Protein AF-A0A160FBD6-F1 (afdb_monomer)

Secondary structure (DSSP, 8-state):
-HHHHHHHHHHHHHHHHHHHHHHHHHSPPHHHHHTSPPHHHHHHHHHHHHHHHHHHHHHHHHHHHHHHHHHHHHHHHHHHHHHHHHHHHHHHH--

Mean predicted aligned error: 10.04 Å

Foldseek 3Di:
DVVVVVVVVVVVVVVVVVVVVVVVVPDDDPVNCVPPDDPVNVVVVVVVVVVVVVVVVVVVVVVVVVVVVVVVVVVVVVVVVVVVVVVVVVVVVVD

Radius of gyration: 41.24 Å; Cα contacts (8 Å, |Δi|>4): 2; chains: 1; bounding box: 83×16×113 Å

Solvent-accessible surface area (backbone atoms only — not comparable to full-atom values): 5406 Å² total; per-residue (Å²): 108,70,66,59,52,50,52,54,50,52,52,52,51,52,52,51,53,52,52,52,54,53,46,62,75,70,52,80,50,74,72,69,52,67,79,51,85,47,76,65,56,54,51,54,52,50,51,52,50,55,53,49,54,54,53,51,54,53,50,53,58,49,48,60,50,48,54,54,50,50,53,54,51,51,54,51,50,55,53,48,52,53,51,52,53,49,54,53,56,51,60,64,72,77,109

Structure (mmCIF, N/CA/C/O backbone):
data_AF-A0A160FBD6-F1
#
_entry.id   AF-A0A160FBD6-F1
#
loop_
_atom_site.group_PDB
_atom_site.id
_atom_site.type_symbol
_atom_site.label_atom_id
_atom_site.label_alt_id
_atom_site.label_comp_id
_atom_site.label_asym_id
_atom_site.label_entity_id
_atom_site.label_seq_id
_atom_site.pdbx_PDB_ins_code
_atom_site.Cartn_x
_atom_site.Cartn_y
_atom_site.Cartn_z
_atom_site.occupancy
_atom_site.B_iso_or_equiv
_atom_site.auth_seq_id
_atom_site.auth_comp_id
_atom_site.auth_asym_id
_atom_site.auth_atom_id
_atom_site.pdbx_PDB_model_num
ATOM 1 N N . MET A 1 1 ? -45.731 4.877 52.194 1.00 79.56 1 MET A N 1
ATOM 2 C CA . MET A 1 1 ? -44.718 5.843 51.702 1.00 79.56 1 MET A CA 1
ATOM 3 C C . MET A 1 1 ? -43.334 5.205 51.607 1.00 79.56 1 MET A C 1
ATOM 5 O O . MET A 1 1 ? -42.787 5.197 50.518 1.00 79.56 1 MET A O 1
ATOM 9 N N . VAL A 1 2 ? -42.803 4.614 52.687 1.00 92.94 2 VAL A N 1
ATOM 10 C CA . VAL A 1 2 ? -41.504 3.901 52.663 1.00 92.94 2 VAL A CA 1
ATOM 11 C C . VAL A 1 2 ? -41.499 2.721 51.684 1.00 92.94 2 VAL A C 1
ATOM 13 O O . VAL A 1 2 ? -40.583 2.595 50.887 1.00 92.94 2 VAL A O 1
ATOM 16 N N . GLU A 1 3 ? -42.553 1.905 51.681 1.00 94.56 3 GLU A N 1
ATOM 17 C CA . GLU A 1 3 ? -42.675 0.747 50.782 1.00 94.56 3 GLU A CA 1
ATOM 18 C C . GLU A 1 3 ? -42.769 1.142 49.297 1.00 94.56 3 GLU A C 1
ATOM 20 O O . GLU A 1 3 ? -42.150 0.523 48.440 1.00 94.56 3 GLU A O 1
ATOM 25 N N . ALA A 1 4 ? -43.464 2.242 48.993 1.00 95.31 4 ALA A N 1
ATOM 26 C CA . ALA A 1 4 ? -43.539 2.781 47.635 1.00 95.31 4 ALA A CA 1
ATOM 27 C C . ALA A 1 4 ? -42.174 3.294 47.145 1.00 95.31 4 ALA A C 1
ATOM 29 O O . ALA A 1 4 ? -41.792 3.028 46.010 1.00 95.31 4 ALA A O 1
ATOM 30 N N . LEU A 1 5 ? -41.422 3.980 48.015 1.00 96.12 5 LEU A N 1
ATOM 31 C CA . LEU A 1 5 ? -40.049 4.402 47.726 1.00 96.12 5 LEU A CA 1
ATOM 32 C C . LEU A 1 5 ? -39.123 3.201 47.516 1.00 96.12 5 LEU A C 1
ATOM 34 O O . LEU A 1 5 ? -38.302 3.219 46.604 1.00 96.12 5 LEU A O 1
ATOM 38 N N . LEU A 1 6 ? -39.274 2.149 48.325 1.00 96.88 6 LEU A N 1
ATOM 39 C CA . LEU A 1 6 ? -38.498 0.919 48.183 1.00 96.88 6 LEU A CA 1
ATOM 40 C C . LEU A 1 6 ? -38.753 0.255 46.824 1.00 96.88 6 LEU A C 1
ATOM 42 O O . LEU A 1 6 ? -37.798 -0.083 46.131 1.00 96.88 6 LEU A O 1
ATOM 46 N N . ASN A 1 7 ? -40.015 0.138 46.409 1.00 96.12 7 ASN A N 1
ATOM 47 C CA . ASN A 1 7 ? -40.368 -0.434 45.108 1.00 96.12 7 ASN A CA 1
ATOM 48 C C . ASN A 1 7 ? -39.813 0.399 43.945 1.00 96.12 7 ASN A C 1
ATOM 50 O O . ASN A 1 7 ? -39.248 -0.162 43.012 1.00 96.12 7 ASN A O 1
ATOM 54 N N . GLN A 1 8 ? -39.876 1.731 44.039 1.00 97.44 8 GLN A N 1
ATOM 55 C CA . GLN A 1 8 ? -39.282 2.625 43.039 1.00 97.44 8 GLN A CA 1
ATOM 56 C C . GLN A 1 8 ? -37.760 2.460 42.923 1.00 97.44 8 GLN A C 1
AT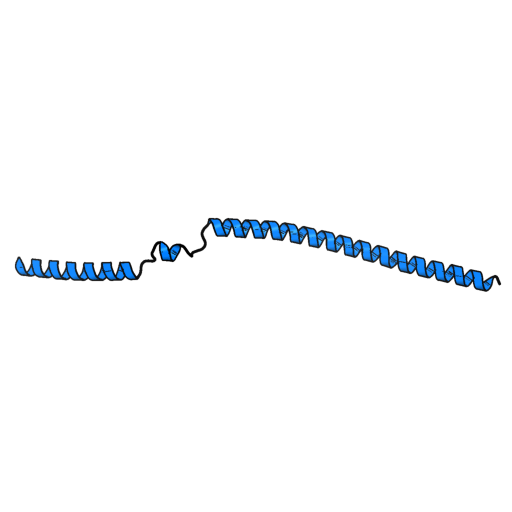OM 58 O O . GLN A 1 8 ? -37.203 2.525 41.827 1.00 97.44 8 GLN A O 1
ATOM 63 N N . ILE A 1 9 ? -37.072 2.261 44.051 1.00 97.62 9 ILE A N 1
ATOM 64 C CA . ILE A 1 9 ? -35.627 2.005 44.066 1.00 97.62 9 ILE A CA 1
ATOM 65 C C . ILE A 1 9 ? -35.322 0.651 43.419 1.00 97.62 9 ILE A C 1
ATOM 67 O O . ILE A 1 9 ? -34.382 0.556 42.632 1.00 97.62 9 ILE A O 1
ATOM 71 N N . LEU A 1 10 ? -36.115 -0.382 43.714 1.00 98.06 10 LEU A N 1
ATOM 72 C CA . LEU A 1 10 ? -35.941 -1.714 43.133 1.00 98.06 10 LEU A CA 1
ATOM 73 C C . LEU A 1 10 ? -36.138 -1.707 41.612 1.00 98.06 10 LEU A C 1
ATOM 75 O O . LEU A 1 10 ? -35.306 -2.267 40.903 1.00 98.06 10 LEU A O 1
ATOM 79 N N . GLU A 1 11 ? -37.166 -1.026 41.103 1.00 98.06 11 GLU A N 1
ATOM 80 C CA . GLU A 1 11 ? -37.377 -0.862 39.656 1.00 98.06 11 GLU A CA 1
ATOM 81 C C . GLU A 1 11 ? -36.179 -0.183 38.986 1.00 98.06 11 GLU A C 1
ATOM 83 O O . GLU A 1 11 ? -35.641 -0.697 38.006 1.00 98.06 11 GLU A O 1
ATOM 88 N N . LYS A 1 12 ? -35.682 0.915 39.569 1.00 98.06 12 LYS A N 1
ATOM 89 C CA . LYS A 1 12 ? -34.502 1.614 39.044 1.00 98.06 12 LYS A CA 1
ATOM 90 C C . LYS A 1 12 ? -33.239 0.756 39.058 1.00 98.06 12 LYS A C 1
ATOM 92 O O . LYS A 1 12 ? -32.415 0.875 38.156 1.00 98.06 12 LYS A O 1
ATOM 97 N N . LEU A 1 13 ? -33.063 -0.106 40.060 1.00 98.06 13 LEU A N 1
ATOM 98 C CA . LEU A 1 13 ? -31.933 -1.038 40.101 1.00 98.06 13 LEU A CA 1
ATOM 99 C C . LEU A 1 13 ? -32.022 -2.090 38.988 1.00 98.06 13 LEU A C 1
ATOM 101 O O . LEU A 1 13 ? -30.999 -2.427 38.395 1.00 98.06 13 LEU A O 1
ATOM 105 N N . VAL A 1 14 ? -33.226 -2.573 38.674 1.00 98.06 14 VAL A N 1
ATOM 106 C CA . VAL A 1 14 ? -33.450 -3.511 37.562 1.00 98.06 14 VAL A CA 1
ATOM 107 C C . VAL A 1 14 ? -33.180 -2.840 36.213 1.00 98.06 14 VAL A C 1
ATOM 109 O O . VAL A 1 14 ? -32.504 -3.428 35.368 1.00 98.06 14 VAL A O 1
ATOM 112 N N . GLU A 1 15 ? -33.643 -1.602 36.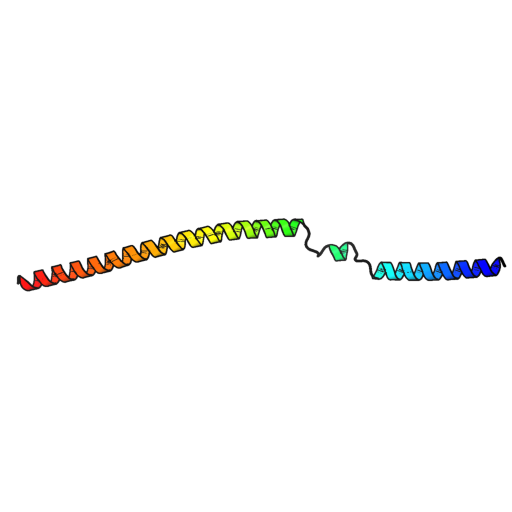023 1.00 98.00 15 GLU A N 1
ATOM 113 C CA . GLU A 1 15 ? -33.349 -0.816 34.818 1.00 98.00 15 GLU A CA 1
ATOM 114 C C . GLU A 1 15 ? -31.839 -0.619 34.633 1.00 98.00 15 GLU A C 1
ATOM 116 O O . GLU A 1 15 ? -31.302 -0.936 33.571 1.00 98.00 15 GLU A O 1
ATOM 121 N N . LEU A 1 16 ? -31.132 -0.192 35.687 1.00 98.00 16 LEU A N 1
ATOM 122 C CA . LEU A 1 16 ? -29.678 -0.005 35.652 1.00 98.00 16 LEU A CA 1
ATOM 123 C C . LEU A 1 16 ? -28.928 -1.304 35.340 1.00 98.00 16 LEU A C 1
ATOM 125 O O . LEU A 1 16 ? -27.965 -1.290 34.574 1.00 98.00 16 LEU A O 1
ATOM 129 N N . GLN A 1 17 ? -29.368 -2.434 35.900 1.00 97.56 17 GLN A N 1
ATOM 130 C CA . GLN A 1 17 ? -28.773 -3.736 35.604 1.00 97.56 17 GLN A CA 1
ATOM 131 C C . GLN A 1 17 ? -28.927 -4.088 34.117 1.00 97.56 17 GLN A C 1
ATOM 133 O O . GLN A 1 17 ? -27.951 -4.470 33.470 1.00 97.56 17 GLN A O 1
ATOM 138 N N . SER A 1 18 ? -30.124 -3.886 33.559 1.00 96.81 18 SER A N 1
ATOM 139 C CA . SER A 1 18 ? -30.392 -4.106 32.134 1.00 96.81 18 SER A CA 1
ATOM 140 C C . SER A 1 18 ? -29.535 -3.202 31.238 1.00 96.81 18 SER A C 1
ATOM 142 O O . SER A 1 18 ? -28.962 -3.671 30.254 1.00 96.81 18 SER A O 1
ATOM 144 N N . GLU A 1 19 ? -29.397 -1.916 31.570 1.00 97.19 19 GLU A N 1
ATOM 145 C CA . GLU A 1 19 ? -28.552 -0.985 30.809 1.00 97.19 19 GLU A CA 1
ATOM 146 C C . GLU A 1 19 ? -27.069 -1.381 30.839 1.00 97.19 19 GLU A C 1
ATOM 148 O O . GLU A 1 19 ? -26.399 -1.345 29.803 1.00 97.19 19 GLU A O 1
ATOM 153 N N . ILE A 1 20 ? -26.555 -1.810 31.996 1.00 96.38 20 ILE A N 1
ATOM 154 C 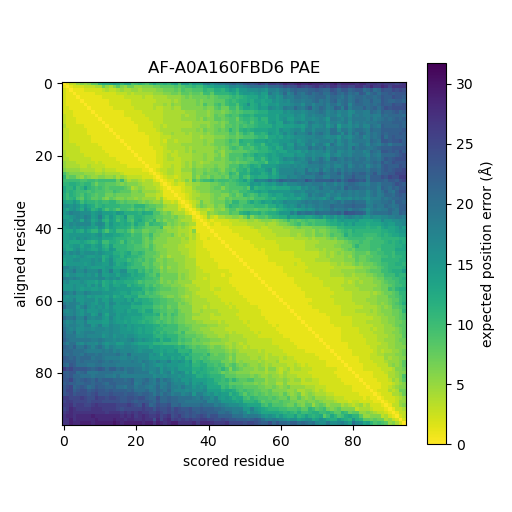CA . ILE A 1 20 ? -25.172 -2.290 32.144 1.00 96.38 20 ILE A CA 1
ATOM 155 C C . ILE A 1 20 ? -24.928 -3.530 31.282 1.00 96.38 20 ILE A C 1
ATOM 157 O O . ILE A 1 20 ? -23.892 -3.623 30.616 1.00 96.38 20 ILE A O 1
ATO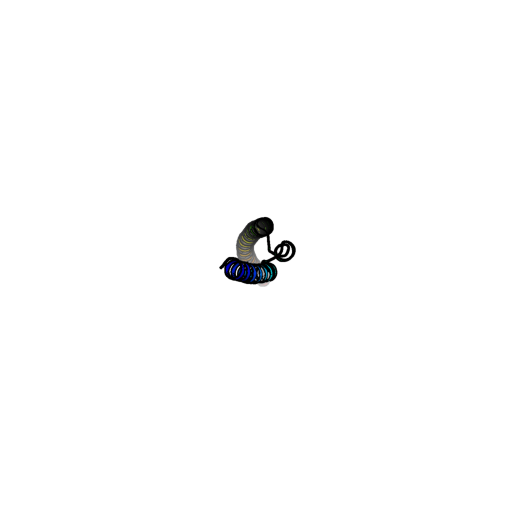M 161 N N . ASP A 1 21 ? -25.867 -4.473 31.263 1.00 95.25 21 ASP A N 1
ATOM 162 C CA . ASP A 1 21 ? -25.725 -5.694 30.473 1.00 95.25 21 ASP A CA 1
ATOM 163 C C . ASP A 1 21 ? -25.782 -5.393 28.970 1.00 95.25 21 ASP A C 1
ATOM 165 O O . ASP A 1 21 ? -24.938 -5.873 28.210 1.00 95.25 21 ASP A O 1
ATOM 169 N N . GLN A 1 22 ? -26.670 -4.491 28.538 1.00 94.94 22 GLN A N 1
ATOM 170 C CA . GLN A 1 22 ? -26.668 -3.997 27.159 1.00 94.94 22 GLN A CA 1
ATOM 171 C C . GLN A 1 22 ? -25.349 -3.303 26.798 1.00 94.94 22 GLN A C 1
ATOM 173 O O . GLN A 1 22 ? -24.821 -3.513 25.704 1.00 94.94 22 GLN A O 1
ATOM 178 N N . MET A 1 23 ? -24.783 -2.504 27.703 1.00 92.44 23 MET A N 1
ATOM 179 C CA . MET A 1 23 ? -23.514 -1.815 27.475 1.00 92.44 23 MET A CA 1
ATOM 180 C C . MET A 1 23 ? -22.363 -2.806 27.280 1.00 92.44 23 MET A C 1
ATOM 182 O O . MET A 1 23 ? -21.601 -2.670 26.325 1.00 92.44 23 MET A O 1
ATOM 186 N N . LYS A 1 24 ? -22.282 -3.852 28.111 1.00 90.12 24 LYS A N 1
ATOM 187 C CA . LYS A 1 24 ? -21.276 -4.917 27.969 1.00 90.12 24 LYS A CA 1
ATOM 188 C C . LYS A 1 24 ? -21.348 -5.620 26.617 1.00 90.12 24 LYS A C 1
ATOM 190 O O . LYS A 1 24 ? -20.307 -5.952 26.070 1.00 90.12 24 LYS A O 1
ATOM 195 N N . THR A 1 25 ? -22.549 -5.819 26.067 1.00 88.25 25 THR A N 1
ATOM 196 C CA . THR A 1 25 ? -22.706 -6.456 24.744 1.00 88.25 25 THR A CA 1
ATOM 197 C C . THR A 1 25 ? -22.327 -5.553 23.568 1.00 88.25 25 THR A C 1
ATOM 199 O O . THR A 1 25 ? -22.010 -6.060 22.497 1.00 88.25 25 THR A O 1
ATOM 202 N N . LYS A 1 26 ? -22.370 -4.224 23.740 1.00 89.06 26 LYS A N 1
ATOM 203 C CA . LYS A 1 26 ? -22.079 -3.244 22.676 1.00 89.06 26 LYS A CA 1
ATOM 204 C C . LYS A 1 26 ? -20.640 -2.732 22.691 1.00 89.06 26 LYS A C 1
ATOM 206 O O . LYS A 1 26 ? -20.191 -2.166 21.697 1.00 89.06 26 LYS A O 1
ATOM 211 N N . LEU A 1 27 ? -19.940 -2.859 23.816 1.00 87.38 27 LEU A N 1
ATOM 212 C CA . LEU A 1 27 ? -18.550 -2.439 23.934 1.00 87.38 27 LEU A CA 1
ATOM 213 C C . LEU A 1 27 ? -17.632 -3.462 23.265 1.00 87.38 27 LEU A C 1
ATOM 215 O O . LEU A 1 27 ? -17.703 -4.651 23.561 1.00 87.38 27 LEU A O 1
ATOM 219 N N . ALA A 1 28 ? -16.738 -2.976 22.404 1.00 82.19 28 ALA A N 1
ATOM 220 C CA . ALA A 1 28 ? -15.646 -3.788 21.887 1.00 82.19 28 ALA A CA 1
ATOM 221 C C . ALA A 1 28 ? -14.706 -4.184 23.035 1.00 82.19 28 ALA A C 1
ATOM 223 O O . ALA A 1 28 ? -14.293 -3.353 23.853 1.00 82.19 28 ALA A O 1
ATOM 224 N N . THR A 1 29 ? -14.380 -5.466 23.089 1.00 84.56 29 THR A N 1
ATOM 225 C CA . THR A 1 29 ? -13.445 -6.061 24.038 1.00 84.56 29 THR A CA 1
ATOM 226 C C . THR A 1 29 ? -11.996 -5.795 23.630 1.00 84.56 29 THR A C 1
ATOM 228 O O . THR A 1 29 ? -11.697 -5.311 22.535 1.00 84.56 29 THR A O 1
ATOM 231 N N . LYS A 1 30 ? -11.054 -6.116 24.524 1.00 77.62 30 LYS A N 1
ATOM 232 C CA . LYS A 1 30 ? -9.627 -6.053 24.185 1.00 77.62 30 LYS A CA 1
ATOM 233 C C . LYS A 1 30 ? -9.273 -7.056 23.085 1.00 77.62 30 LYS A C 1
ATOM 235 O O . LYS A 1 30 ? -8.434 -6.728 22.252 1.00 77.62 30 LYS A O 1
ATOM 240 N N . GLU A 1 31 ? -9.913 -8.227 23.062 1.00 81.44 31 GLU A N 1
ATOM 241 C CA . GLU A 1 31 ? -9.779 -9.192 21.971 1.00 81.44 31 GLU A CA 1
ATOM 242 C C . GLU A 1 31 ? -10.266 -8.622 20.629 1.00 81.44 31 GLU A C 1
ATOM 244 O O . GLU A 1 31 ? -9.560 -8.764 19.632 1.00 81.44 31 GLU A O 1
ATOM 249 N N . ASP A 1 32 ? -11.399 -7.908 20.599 1.00 82.00 32 ASP A N 1
ATOM 250 C CA . ASP A 1 32 ? -11.940 -7.318 19.358 1.00 82.00 32 ASP A CA 1
ATOM 251 C C . ASP A 1 32 ? -10.987 -6.286 18.735 1.00 82.00 32 ASP A C 1
ATOM 253 O O . ASP A 1 32 ? -10.895 -6.147 17.514 1.00 82.00 32 ASP A O 1
ATOM 257 N N . LEU A 1 33 ? -10.240 -5.568 19.578 1.00 81.94 33 LEU A N 1
ATOM 258 C CA . LEU A 1 33 ? -9.269 -4.565 19.145 1.00 81.94 33 LEU A CA 1
ATOM 259 C C . LEU A 1 33 ? -7.899 -5.157 18.789 1.00 81.94 33 LEU A C 1
ATOM 261 O O . LEU A 1 33 ? -7.098 -4.465 18.163 1.00 81.94 33 LEU A O 1
ATOM 265 N N . ALA A 1 34 ? -7.616 -6.415 19.143 1.00 77.06 34 ALA A N 1
ATOM 266 C CA . ALA A 1 34 ? -6.318 -7.044 18.886 1.00 77.06 34 ALA A CA 1
ATOM 267 C C . ALA A 1 34 ? -6.027 -7.229 17.386 1.00 77.06 34 ALA A C 1
ATOM 269 O O . ALA A 1 34 ? -4.867 -7.261 16.983 1.00 77.06 34 ALA A O 1
ATOM 270 N N . ALA A 1 35 ? -7.073 -7.326 16.560 1.00 76.31 35 ALA A N 1
ATOM 271 C CA . ALA A 1 35 ? -6.965 -7.431 15.106 1.00 76.31 35 ALA A CA 1
ATOM 272 C C . ALA A 1 35 ? -6.917 -6.067 14.389 1.00 76.31 35 ALA A C 1
ATOM 274 O O . ALA A 1 35 ? -6.747 -6.019 13.169 1.00 76.31 35 ALA A O 1
ATOM 275 N N . VAL A 1 36 ? -7.089 -4.953 15.109 1.00 82.44 36 VAL A N 1
ATOM 276 C CA . VAL A 1 36 ? -7.053 -3.614 14.513 1.00 82.44 36 VAL A CA 1
ATOM 277 C C . VAL A 1 36 ? -5.601 -3.187 14.337 1.00 82.44 36 VAL A C 1
ATOM 279 O O . VAL A 1 36 ? -4.825 -3.199 15.292 1.00 82.44 36 VAL A O 1
ATOM 282 N N . ALA A 1 37 ? -5.252 -2.776 13.114 1.00 77.00 37 ALA A N 1
ATOM 283 C CA . ALA A 1 37 ? -3.929 -2.253 12.799 1.00 77.00 37 ALA A CA 1
ATOM 284 C C . ALA A 1 37 ? -3.538 -1.156 13.798 1.00 77.00 37 ALA A C 1
ATOM 286 O O . ALA A 1 37 ? -4.246 -0.165 14.004 1.00 77.00 37 ALA A O 1
ATOM 287 N N . THR A 1 38 ? -2.396 -1.354 14.435 1.00 84.50 38 THR A N 1
ATOM 288 C CA . THR A 1 38 ?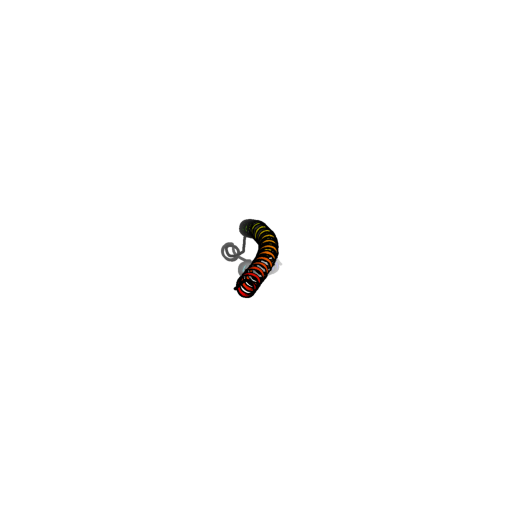 -1.857 -0.439 15.425 1.00 84.50 38 THR A CA 1
ATOM 289 C C . THR A 1 38 ? -1.164 0.734 14.741 1.00 84.50 38 THR A C 1
ATOM 291 O O . THR A 1 38 ? -0.828 0.714 13.554 1.00 84.50 38 THR A O 1
ATOM 294 N N . LYS A 1 39 ? -0.855 1.775 15.520 1.00 84.50 39 LYS A N 1
ATOM 295 C CA . LYS A 1 39 ? 0.010 2.864 15.042 1.00 84.50 39 LYS A CA 1
ATOM 296 C C . LYS A 1 39 ? 1.382 2.357 14.576 1.00 84.50 39 LYS A C 1
ATOM 298 O O . LYS A 1 39 ? 1.969 2.977 13.697 1.00 84.50 39 LYS A O 1
ATOM 303 N N . GLY A 1 40 ? 1.881 1.257 15.149 1.00 85.62 40 GLY A N 1
ATOM 304 C CA . GLY A 1 40 ? 3.141 0.634 14.739 1.00 85.62 40 GLY A CA 1
ATOM 305 C C . GLY A 1 40 ? 3.069 0.083 13.317 1.00 85.62 40 GLY A C 1
ATOM 306 O O . GLY A 1 40 ? 3.938 0.391 12.506 1.00 85.62 40 GLY A O 1
ATOM 307 N N . ASP A 1 41 ? 1.985 -0.620 12.987 1.00 89.25 41 ASP A N 1
ATOM 308 C CA . ASP A 1 41 ? 1.764 -1.177 11.646 1.00 89.25 41 ASP A CA 1
ATOM 309 C C . ASP A 1 41 ? 1.727 -0.074 10.582 1.00 89.25 41 ASP A C 1
ATOM 311 O O . ASP A 1 41 ? 2.337 -0.195 9.520 1.00 89.25 41 ASP A O 1
ATOM 315 N N . LEU A 1 42 ? 1.086 1.056 10.898 1.00 90.94 42 LEU A N 1
ATOM 316 C CA . LEU A 1 42 ? 1.049 2.220 10.011 1.00 90.94 42 LEU A CA 1
ATOM 317 C C . LEU A 1 42 ? 2.442 2.819 9.765 1.00 90.94 42 LEU A C 1
ATOM 319 O O . LEU A 1 42 ? 2.740 3.213 8.638 1.00 90.94 42 LEU A O 1
ATOM 323 N N . ILE A 1 43 ? 3.306 2.864 10.786 1.00 93.06 43 ILE A N 1
ATOM 324 C CA . ILE A 1 43 ? 4.692 3.342 10.645 1.00 93.06 43 ILE A CA 1
ATOM 325 C C . ILE A 1 43 ? 5.492 2.395 9.745 1.00 93.06 43 ILE A C 1
ATOM 327 O O . ILE A 1 43 ? 6.192 2.860 8.845 1.00 93.06 43 ILE A O 1
ATOM 331 N N . SER A 1 44 ? 5.370 1.081 9.943 1.00 93.81 44 SER A N 1
ATOM 332 C CA . SER A 1 44 ? 6.048 0.084 9.106 1.00 93.81 44 SER A CA 1
ATOM 333 C C . SER A 1 44 ? 5.601 0.167 7.645 1.00 93.81 44 SER A C 1
ATOM 335 O O . SER A 1 44 ? 6.441 0.177 6.745 1.00 93.81 44 SER A O 1
ATOM 337 N N . ILE A 1 45 ? 4.295 0.313 7.398 1.00 94.94 45 ILE A N 1
ATOM 338 C CA . ILE A 1 45 ? 3.749 0.518 6.048 1.00 94.94 45 ILE A CA 1
ATOM 339 C C . ILE A 1 45 ? 4.298 1.812 5.436 1.00 94.94 45 ILE A C 1
ATOM 341 O O . ILE A 1 45 ? 4.747 1.813 4.290 1.00 94.94 45 ILE A O 1
ATOM 345 N N . GLN A 1 46 ? 4.318 2.912 6.195 1.00 96.00 46 GLN A N 1
ATOM 346 C CA . GLN A 1 46 ? 4.850 4.187 5.717 1.00 96.00 46 GLN A CA 1
ATOM 347 C C . GLN A 1 46 ? 6.332 4.080 5.329 1.00 96.00 46 GLN A C 1
ATOM 349 O O . GLN A 1 46 ? 6.733 4.605 4.289 1.00 96.00 46 GLN A O 1
ATOM 354 N N . GLN A 1 47 ? 7.144 3.386 6.129 1.00 96.38 47 GLN A N 1
ATOM 355 C CA . GLN A 1 47 ? 8.556 3.153 5.818 1.00 96.38 47 GLN A CA 1
ATOM 356 C C . GLN A 1 47 ? 8.729 2.337 4.533 1.00 96.38 47 GLN A C 1
ATOM 358 O O . GLN A 1 47 ? 9.488 2.752 3.656 1.00 96.38 47 GLN A O 1
ATOM 363 N N . ALA A 1 48 ? 7.976 1.245 4.376 1.00 96.88 48 ALA A N 1
ATOM 364 C CA . ALA A 1 48 ? 8.015 0.420 3.169 1.00 96.88 48 ALA A CA 1
ATOM 365 C C . ALA A 1 48 ? 7.626 1.214 1.907 1.00 96.88 48 ALA A C 1
ATOM 367 O O . ALA A 1 48 ? 8.249 1.062 0.854 1.00 96.88 48 ALA A O 1
ATOM 368 N N . ILE A 1 49 ? 6.640 2.113 2.010 1.00 97.62 49 ILE A N 1
ATOM 369 C CA . ILE A 1 49 ? 6.243 3.009 0.913 1.00 97.62 49 ILE A CA 1
ATOM 370 C C . ILE A 1 49 ? 7.383 3.967 0.547 1.00 97.62 49 ILE A C 1
ATOM 372 O O . ILE A 1 49 ? 7.686 4.144 -0.633 1.00 97.62 49 ILE A O 1
ATOM 376 N N . LEU A 1 50 ? 8.039 4.581 1.537 1.00 98.06 50 LEU A N 1
ATOM 377 C CA . LEU A 1 50 ? 9.154 5.501 1.292 1.00 98.06 50 LEU A CA 1
ATOM 378 C C . LEU A 1 50 ? 10.344 4.800 0.628 1.00 98.06 50 LEU A C 1
ATOM 380 O O . LEU A 1 50 ? 10.942 5.349 -0.301 1.00 98.06 50 LEU A O 1
ATOM 384 N N . GLU A 1 51 ? 10.670 3.589 1.074 1.00 97.94 51 GLU A N 1
ATOM 385 C CA . GLU A 1 51 ? 11.721 2.773 0.470 1.00 97.94 51 GLU A CA 1
ATOM 386 C C . GLU A 1 51 ? 11.368 2.384 -0.971 1.00 97.94 51 GLU A C 1
ATOM 388 O O . GLU A 1 51 ? 12.172 2.593 -1.883 1.00 97.94 51 GLU A O 1
ATOM 393 N N . THR A 1 52 ? 10.134 1.926 -1.200 1.00 98.19 52 THR A N 1
ATOM 394 C CA . THR A 1 52 ? 9.637 1.577 -2.539 1.00 98.19 52 THR A CA 1
ATOM 395 C C . THR A 1 52 ? 9.713 2.773 -3.486 1.00 98.19 52 THR A C 1
ATOM 397 O O . THR A 1 52 ? 10.253 2.652 -4.583 1.00 98.19 52 THR A O 1
ATOM 400 N N . ASN A 1 53 ? 9.276 3.957 -3.051 1.00 98.44 53 ASN A N 1
ATOM 401 C CA . ASN A 1 53 ? 9.354 5.181 -3.854 1.00 98.44 53 ASN A CA 1
ATOM 402 C C . ASN A 1 53 ? 10.797 5.535 -4.235 1.00 98.44 53 ASN A C 1
ATOM 404 O O . ASN A 1 53 ? 11.067 5.960 -5.360 1.00 98.44 53 ASN A O 1
ATOM 408 N N . ARG A 1 54 ? 11.746 5.341 -3.312 1.00 98.12 54 ARG A N 1
ATOM 409 C CA . ARG A 1 54 ? 13.168 5.565 -3.590 1.00 98.12 54 ARG A CA 1
ATOM 410 C C . ARG A 1 54 ? 13.694 4.586 -4.641 1.00 98.12 54 ARG A C 1
ATOM 412 O O . ARG A 1 54 ? 14.444 4.997 -5.525 1.00 98.12 54 ARG A O 1
ATOM 419 N N . ILE A 1 55 ? 13.312 3.314 -4.549 1.00 98.31 55 ILE A N 1
ATOM 420 C CA . ILE A 1 55 ? 13.699 2.283 -5.520 1.00 98.31 55 ILE A CA 1
ATOM 421 C C . ILE A 1 55 ? 13.122 2.606 -6.900 1.00 98.31 55 ILE A C 1
ATOM 423 O O . ILE A 1 55 ? 13.873 2.622 -7.875 1.00 98.31 55 ILE A O 1
ATOM 427 N N . VAL A 1 56 ? 11.828 2.930 -6.979 1.00 98.56 56 VAL A N 1
ATOM 428 C CA . VAL A 1 56 ? 11.147 3.287 -8.236 1.00 98.56 56 VAL A CA 1
ATOM 429 C C . VAL A 1 56 ? 11.848 4.460 -8.918 1.00 98.56 56 VAL A C 1
ATOM 431 O O . VAL A 1 56 ? 12.214 4.353 -10.085 1.00 98.56 56 VAL A O 1
ATOM 434 N N . LYS A 1 57 ? 12.175 5.519 -8.172 1.00 98.50 57 LYS A N 1
ATOM 435 C CA . LYS A 1 57 ? 12.881 6.682 -8.725 1.00 98.50 57 LYS A CA 1
ATOM 436 C C . LYS A 1 57 ? 14.254 6.340 -9.313 1.00 98.50 57 LYS A C 1
ATOM 438 O O . LYS A 1 57 ? 14.664 6.893 -10.331 1.00 98.50 57 LYS A O 1
ATOM 443 N N . ASN A 1 58 ? 14.984 5.414 -8.693 1.00 98.38 58 ASN A N 1
ATOM 444 C CA . ASN A 1 58 ? 16.264 4.950 -9.232 1.00 98.38 58 ASN A CA 1
ATOM 445 C C . ASN A 1 58 ? 16.089 4.116 -10.510 1.00 98.38 58 ASN A C 1
ATOM 447 O O . ASN A 1 58 ? 16.949 4.160 -11.392 1.00 98.38 58 ASN A O 1
ATOM 451 N N . ILE A 1 59 ? 15.006 3.343 -10.608 1.00 98.31 59 ILE A N 1
ATOM 452 C CA . ILE A 1 59 ? 14.676 2.568 -11.809 1.00 98.31 59 ILE A CA 1
ATOM 453 C C . ILE A 1 59 ? 14.366 3.516 -12.968 1.00 98.31 59 ILE A C 1
ATOM 455 O O . ILE A 1 59 ? 14.950 3.344 -14.035 1.00 98.31 59 ILE A O 1
ATOM 459 N N . GLU A 1 60 ? 13.543 4.540 -12.743 1.00 98.31 60 GLU A N 1
ATOM 460 C CA . GLU A 1 60 ? 13.202 5.561 -13.745 1.00 98.31 60 GLU A CA 1
ATOM 461 C C . GLU A 1 60 ? 14.462 6.235 -14.313 1.00 98.31 60 GLU A C 1
ATOM 463 O O . GLU A 1 60 ? 14.691 6.229 -15.522 1.00 98.31 60 GLU A O 1
ATOM 468 N N . LEU A 1 61 ? 15.361 6.710 -13.442 1.00 98.19 61 LEU A N 1
ATOM 469 C CA . LEU A 1 61 ? 16.625 7.331 -13.865 1.00 98.19 61 LEU A CA 1
ATOM 470 C C . LEU A 1 61 ? 17.516 6.382 -14.684 1.00 98.19 61 LEU A C 1
ATOM 472 O O . LEU A 1 61 ? 18.190 6.796 -15.632 1.00 98.19 61 LEU A O 1
ATOM 476 N N . ASN A 1 62 ? 17.550 5.098 -14.318 1.00 98.31 62 ASN A N 1
ATOM 477 C CA . ASN A 1 62 ? 18.309 4.100 -15.067 1.00 98.31 62 ASN A CA 1
ATOM 478 C C . ASN A 1 62 ? 17.665 3.793 -16.423 1.00 98.31 62 ASN A C 1
ATOM 480 O O . ASN A 1 62 ? 18.399 3.615 -17.396 1.00 98.31 62 ASN A O 1
ATOM 484 N N . GLN A 1 63 ? 16.334 3.766 -16.511 1.00 98.25 63 GLN A N 1
ATOM 485 C CA . GLN A 1 63 ? 15.614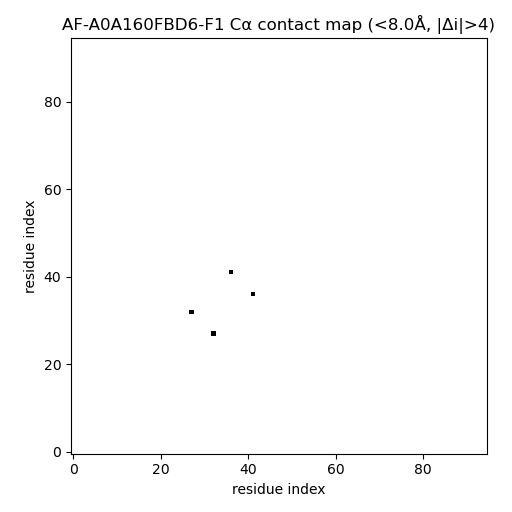 3.583 -17.772 1.00 98.25 63 GLN A CA 1
ATOM 486 C C . GLN A 1 63 ? 15.907 4.731 -18.742 1.00 98.25 63 GLN A C 1
ATOM 488 O O . GLN A 1 63 ? 16.353 4.465 -19.856 1.00 98.25 63 GLN A O 1
ATOM 493 N N . GLU A 1 64 ? 15.833 5.988 -18.296 1.00 98.25 64 GLU A N 1
ATOM 494 C CA . GLU A 1 64 ? 16.208 7.152 -19.117 1.00 98.25 64 GLU A CA 1
ATOM 495 C C . GLU A 1 64 ? 17.668 7.091 -19.602 1.00 98.25 64 GLU A C 1
ATOM 497 O O . GLU A 1 64 ? 18.023 7.529 -20.703 1.00 98.25 64 GLU A O 1
ATOM 502 N N . ARG A 1 65 ? 18.578 6.572 -18.768 1.00 98.25 65 ARG A N 1
ATOM 503 C CA . ARG A 1 65 ? 19.972 6.357 -19.177 1.00 98.25 65 ARG A CA 1
ATOM 504 C C . ARG A 1 65 ? 20.071 5.266 -20.243 1.00 98.25 65 ARG A C 1
ATOM 506 O O . ARG A 1 65 ? 20.823 5.435 -21.201 1.00 98.25 65 ARG A O 1
ATOM 513 N N . HIS A 1 66 ? 19.352 4.160 -20.080 1.00 98.31 66 HIS A N 1
ATOM 514 C CA . HIS A 1 66 ? 19.364 3.052 -21.034 1.00 98.31 66 HIS A CA 1
ATOM 515 C C . HIS A 1 66 ? 18.768 3.455 -22.386 1.00 98.31 66 HIS A C 1
ATOM 517 O O . HIS A 1 66 ? 19.361 3.124 -23.409 1.00 98.31 66 HIS A O 1
ATOM 523 N N . GLU A 1 67 ? 17.689 4.238 -22.408 1.00 98.25 67 GLU A N 1
ATOM 524 C CA . GLU A 1 67 ? 17.115 4.782 -23.646 1.00 98.25 67 GLU A CA 1
ATOM 525 C C . GLU A 1 67 ? 18.131 5.622 -24.428 1.00 98.25 67 GLU A C 1
ATOM 527 O O . GLU A 1 67 ? 18.326 5.417 -25.627 1.00 98.25 67 GLU A O 1
ATOM 532 N N . ARG A 1 68 ? 18.869 6.504 -23.742 1.00 98.19 68 ARG A N 1
ATOM 533 C CA . ARG A 1 68 ? 19.941 7.295 -24.370 1.00 98.19 68 ARG A CA 1
ATOM 534 C C . ARG A 1 68 ? 21.069 6.429 -24.925 1.00 98.19 68 ARG A C 1
ATOM 536 O O . ARG A 1 68 ? 21.584 6.708 -26.005 1.00 98.19 68 ARG A O 1
ATOM 543 N N . ILE A 1 69 ? 21.470 5.386 -24.197 1.00 98.38 69 ILE A N 1
ATOM 544 C CA . ILE A 1 69 ? 22.500 4.448 -24.666 1.00 98.38 69 ILE A CA 1
ATOM 545 C C . ILE A 1 69 ? 22.021 3.725 -25.930 1.00 98.38 69 ILE A C 1
ATOM 547 O O . ILE A 1 69 ? 22.783 3.625 -26.893 1.00 98.38 69 ILE A O 1
ATOM 551 N N . LEU A 1 70 ? 20.769 3.263 -25.952 1.00 98.12 70 LEU A N 1
ATOM 552 C CA . LEU A 1 70 ? 20.184 2.583 -27.107 1.00 98.12 70 LEU A CA 1
ATOM 553 C C . LEU A 1 70 ? 20.139 3.483 -28.346 1.00 98.12 70 LEU A C 1
ATOM 555 O O . LEU A 1 70 ? 20.516 3.030 -29.425 1.00 98.12 70 LEU A O 1
ATOM 559 N N . ASP A 1 71 ? 19.767 4.756 -28.199 1.00 98.25 71 ASP A N 1
ATOM 560 C CA . ASP A 1 71 ? 19.772 5.720 -29.308 1.00 98.25 71 ASP A CA 1
ATOM 561 C C . ASP A 1 71 ? 21.179 5.896 -29.913 1.00 98.25 71 ASP A C 1
ATOM 563 O O . ASP A 1 71 ? 21.367 5.819 -31.130 1.00 98.25 71 ASP A O 1
ATOM 567 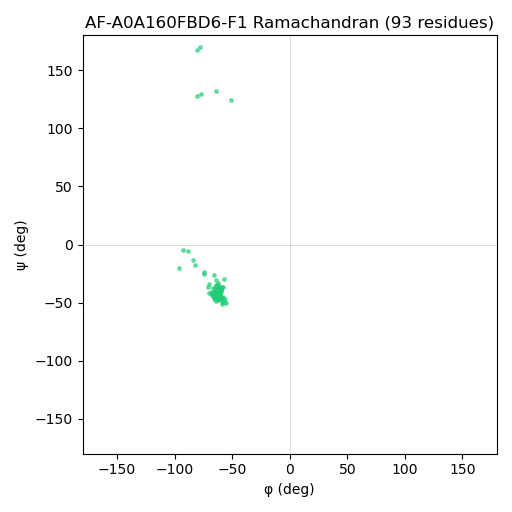N N . VAL A 1 72 ? 22.204 6.045 -29.066 1.00 98.06 72 VAL A N 1
ATOM 568 C CA . VAL A 1 72 ? 23.599 6.180 -29.521 1.00 98.06 72 VAL A CA 1
ATOM 569 C C . VAL A 1 72 ? 24.097 4.911 -30.214 1.00 98.06 72 VAL A C 1
ATOM 571 O O . VAL A 1 72 ? 24.752 4.995 -31.257 1.00 98.06 72 VAL A O 1
ATOM 574 N N . LEU A 1 73 ? 23.812 3.735 -29.650 1.00 97.62 73 LEU A N 1
ATOM 575 C CA . LEU A 1 73 ? 24.214 2.457 -30.241 1.00 97.62 73 LEU A CA 1
ATOM 576 C C . LEU A 1 73 ? 23.517 2.213 -31.582 1.00 97.62 73 LEU A C 1
ATOM 578 O O . LEU A 1 73 ? 24.177 1.796 -32.532 1.00 97.62 73 LEU A O 1
ATOM 582 N N . SER A 1 74 ? 22.227 2.538 -31.682 1.00 97.69 74 SER A N 1
ATOM 583 C CA . SER A 1 74 ? 21.454 2.445 -32.923 1.00 97.69 74 SER A CA 1
ATOM 584 C C . SER A 1 74 ? 22.071 3.306 -34.029 1.00 97.69 74 SER A C 1
ATOM 586 O O . SER A 1 74 ? 22.409 2.795 -35.100 1.00 97.69 74 SER A O 1
ATOM 588 N N . LYS A 1 75 ? 22.349 4.587 -33.739 1.00 97.56 75 LYS A N 1
ATOM 589 C CA . LYS A 1 75 ? 23.015 5.505 -34.682 1.00 97.56 75 LYS A CA 1
ATOM 590 C C . LYS A 1 75 ? 24.371 4.973 -35.142 1.00 97.56 75 LYS A C 1
ATOM 592 O O . LYS A 1 75 ? 24.622 4.884 -36.342 1.00 97.56 75 LYS A O 1
ATOM 597 N N . ARG A 1 76 ? 25.224 4.550 -34.202 1.00 97.25 76 ARG A N 1
ATOM 598 C CA . ARG A 1 76 ? 26.548 3.988 -34.520 1.00 97.25 76 ARG A CA 1
ATOM 599 C C . ARG A 1 76 ? 26.462 2.715 -35.358 1.00 97.25 76 ARG A C 1
ATOM 601 O O . ARG A 1 76 ? 27.286 2.542 -36.250 1.00 97.25 76 ARG A O 1
ATOM 608 N N . SER A 1 77 ? 25.489 1.843 -35.092 1.00 96.75 77 SER A N 1
ATOM 609 C CA . SER A 1 77 ? 25.289 0.611 -35.862 1.00 96.75 77 SER A CA 1
ATOM 610 C C . SER A 1 77 ? 24.912 0.917 -37.310 1.00 96.75 77 SER A C 1
ATOM 612 O O . SER A 1 77 ? 25.499 0.340 -38.222 1.00 96.75 77 SER A O 1
ATOM 614 N N . ILE A 1 78 ? 23.991 1.862 -37.530 1.00 96.50 78 ILE A N 1
ATOM 615 C CA . ILE A 1 78 ? 23.590 2.299 -38.877 1.00 96.50 78 ILE A CA 1
ATOM 616 C C . ILE A 1 78 ? 24.782 2.917 -39.617 1.00 96.50 78 ILE A C 1
ATOM 618 O O . ILE A 1 78 ? 25.029 2.602 -40.781 1.00 96.50 78 ILE A O 1
ATOM 622 N N . GLU A 1 79 ? 25.555 3.774 -38.945 1.00 96.44 79 GLU A N 1
ATOM 623 C CA . GLU A 1 79 ? 26.755 4.378 -39.529 1.00 96.44 79 GLU A CA 1
ATOM 624 C C . GLU A 1 79 ? 27.811 3.334 -39.907 1.00 96.44 79 GLU A C 1
ATOM 626 O O . GLU A 1 79 ? 28.423 3.444 -40.971 1.00 96.44 79 GLU A O 1
ATOM 631 N N . HIS A 1 80 ? 28.035 2.331 -39.056 1.00 96.25 80 HIS A N 1
ATOM 632 C CA . HIS A 1 80 ? 28.975 1.248 -39.336 1.00 96.25 80 HIS A CA 1
ATOM 633 C C . HIS A 1 80 ? 28.533 0.397 -40.525 1.00 96.25 80 HIS A C 1
ATOM 635 O O . HIS A 1 80 ? 29.349 0.140 -41.410 1.00 96.25 80 HIS A O 1
ATOM 641 N N . GLU A 1 81 ? 27.256 0.020 -40.579 1.00 95.81 81 GLU A N 1
ATOM 642 C CA . GLU A 1 81 ? 26.682 -0.740 -41.692 1.00 95.81 81 GLU A CA 1
ATOM 643 C C . GLU A 1 81 ? 26.837 0.030 -43.013 1.00 95.81 81 GLU A C 1
ATOM 645 O O . GLU A 1 81 ? 27.370 -0.487 -43.995 1.00 95.81 81 GLU A O 1
ATOM 650 N N . ALA A 1 82 ? 26.499 1.323 -43.016 1.00 94.94 82 ALA A N 1
ATOM 651 C CA . ALA A 1 82 ? 26.668 2.178 -44.187 1.00 94.94 82 ALA A CA 1
ATOM 652 C C . ALA A 1 82 ? 28.141 2.308 -44.620 1.00 94.94 82 ALA A C 1
ATOM 654 O O . ALA A 1 82 ? 28.437 2.328 -45.817 1.00 94.94 82 ALA A O 1
ATOM 655 N N . ARG A 1 83 ? 29.086 2.403 -43.673 1.00 95.69 83 ARG A N 1
ATOM 656 C CA . ARG A 1 83 ? 30.528 2.430 -43.983 1.00 95.69 83 ARG A CA 1
ATOM 657 C C . ARG A 1 83 ? 30.991 1.115 -44.603 1.00 95.69 83 ARG A C 1
ATOM 659 O O . ARG A 1 83 ? 31.730 1.149 -45.585 1.00 95.69 83 ARG A O 1
ATOM 666 N N . TYR A 1 84 ? 30.543 -0.017 -44.065 1.00 94.94 84 TYR A N 1
ATOM 667 C CA . TYR A 1 84 ? 30.887 -1.340 -44.580 1.00 94.94 84 TYR A CA 1
ATOM 668 C C . TYR A 1 84 ? 30.371 -1.540 -46.014 1.00 94.94 84 TYR A C 1
ATOM 670 O O . TYR A 1 84 ? 31.122 -1.952 -46.901 1.00 94.94 84 TYR A O 1
ATOM 678 N N . GLN A 1 85 ? 29.125 -1.140 -46.284 1.00 95.19 85 GLN A N 1
ATOM 679 C CA . GLN A 1 85 ? 28.538 -1.180 -47.628 1.00 95.19 85 GLN A CA 1
ATOM 680 C C . GLN A 1 85 ? 29.290 -0.294 -48.634 1.00 95.19 85 GLN A C 1
ATOM 682 O O . GLN A 1 85 ? 29.488 -0.682 -49.782 1.00 95.19 85 GLN A O 1
ATOM 687 N N . ARG A 1 86 ? 29.766 0.888 -48.219 1.00 94.19 86 ARG A N 1
ATOM 688 C CA . ARG A 1 86 ? 30.569 1.758 -49.099 1.00 94.19 86 ARG A CA 1
ATOM 689 C C . ARG A 1 86 ? 31.926 1.146 -49.445 1.00 94.19 86 ARG A C 1
ATOM 691 O O . ARG A 1 86 ? 32.312 1.193 -50.607 1.00 94.19 86 ARG A O 1
ATOM 698 N N . LEU A 1 87 ? 32.626 0.582 -48.458 1.00 93.94 87 LEU A N 1
ATOM 699 C CA . LEU A 1 87 ? 33.944 -0.039 -48.650 1.00 93.94 87 LEU A CA 1
ATOM 700 C C . LEU A 1 87 ? 33.875 -1.270 -49.561 1.00 93.94 87 LEU A C 1
ATOM 702 O O . LEU A 1 87 ? 34.728 -1.463 -50.424 1.00 93.94 87 LEU A O 1
ATOM 706 N N . THR A 1 88 ? 32.841 -2.091 -49.392 1.00 92.88 88 THR A N 1
ATOM 707 C CA . THR A 1 88 ? 32.610 -3.254 -50.261 1.00 92.88 88 THR A CA 1
ATOM 708 C C . THR A 1 88 ? 32.253 -2.823 -51.684 1.00 92.88 88 THR A C 1
ATOM 710 O O . THR A 1 88 ? 32.812 -3.356 -52.639 1.00 92.88 88 THR A O 1
ATOM 713 N N . ALA A 1 89 ? 31.408 -1.801 -51.849 1.00 90.44 89 ALA A N 1
ATOM 714 C CA . ALA A 1 89 ? 31.068 -1.265 -53.165 1.00 90.44 89 ALA A CA 1
ATOM 715 C C . ALA A 1 89 ? 32.269 -0.644 -53.904 1.00 90.44 89 ALA A C 1
ATOM 717 O O . ALA A 1 89 ? 32.343 -0.761 -55.127 1.00 90.44 89 ALA A O 1
ATOM 718 N N . SER A 1 90 ? 33.205 0.012 -53.205 1.00 89.56 90 SER A N 1
ATOM 719 C CA . SER A 1 90 ? 34.436 0.515 -53.832 1.00 89.56 90 SER A CA 1
ATOM 720 C C . SER A 1 90 ? 35.379 -0.617 -54.238 1.00 89.56 90 SER A C 1
ATOM 722 O O . SER A 1 90 ? 35.887 -0.593 -55.352 1.00 89.56 90 SER A O 1
ATOM 724 N N . ALA A 1 91 ? 35.539 -1.646 -53.400 1.00 83.50 91 ALA A N 1
ATOM 725 C CA . ALA A 1 91 ? 36.400 -2.792 -53.705 1.00 83.50 91 ALA A CA 1
ATOM 726 C C . ALA A 1 91 ? 35.915 -3.614 -54.919 1.00 83.50 91 ALA A C 1
ATOM 728 O O . ALA A 1 91 ? 36.727 -4.176 -55.647 1.00 83.50 91 ALA A O 1
ATOM 729 N N . VAL A 1 92 ? 34.600 -3.668 -55.164 1.00 80.94 92 VAL A N 1
ATOM 730 C CA . VAL A 1 92 ? 34.022 -4.321 -56.357 1.00 80.94 92 VAL A CA 1
ATOM 731 C C . VAL A 1 92 ? 34.2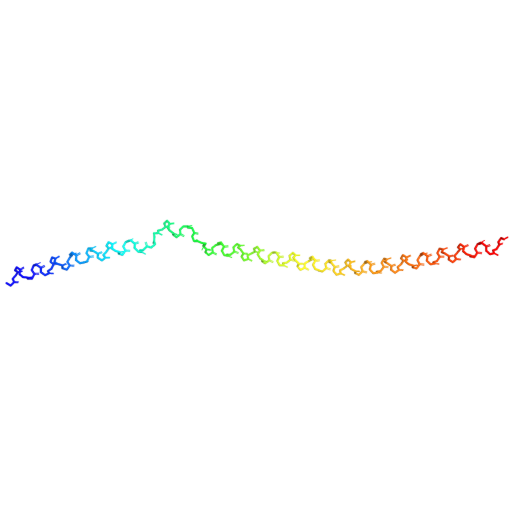23 -3.492 -57.631 1.00 80.94 92 VAL A C 1
ATOM 733 O O . VAL A 1 92 ? 34.242 -4.061 -58.712 1.00 80.94 92 VAL A O 1
ATOM 736 N N . LYS A 1 93 ? 34.371 -2.164 -57.536 1.00 74.12 93 LYS A N 1
ATOM 737 C CA . LYS A 1 93 ? 34.594 -1.292 -58.707 1.00 74.12 93 LYS A CA 1
ATOM 738 C C . LYS A 1 93 ? 36.051 -1.238 -59.175 1.00 74.12 93 LYS A C 1
ATOM 740 O O . LYS A 1 93 ? 36.293 -0.765 -60.280 1.00 74.12 93 LYS A O 1
ATOM 745 N N . GLU A 1 94 ? 36.998 -1.639 -58.329 1.00 66.12 94 GLU A N 1
ATOM 746 C CA . GLU A 1 94 ? 38.440 -1.621 -58.625 1.00 66.12 94 GLU A CA 1
ATOM 747 C C . GLU A 1 94 ? 38.970 -2.949 -59.210 1.00 66.12 94 GLU A C 1
ATOM 749 O O . GLU A 1 94 ? 40.132 -2.998 -59.609 1.00 66.12 94 GLU A O 1
ATOM 754 N N . ASN A 1 95 ? 38.130 -3.991 -59.310 1.00 52.59 95 ASN A N 1
ATOM 755 C CA . ASN A 1 95 ? 38.393 -5.251 -60.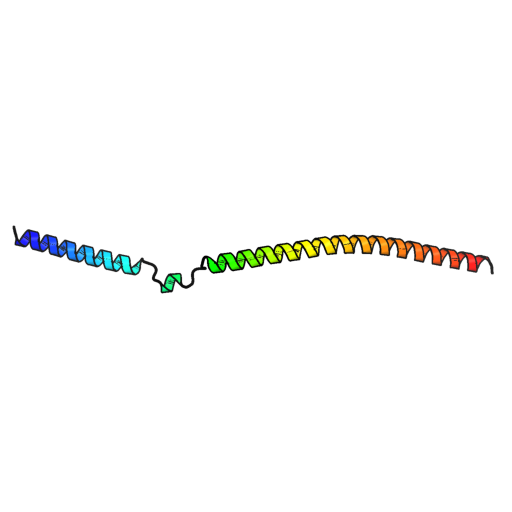028 1.00 52.59 95 ASN A CA 1
ATOM 756 C C . ASN A 1 95 ? 37.550 -5.343 -61.305 1.00 52.59 95 ASN A C 1
ATOM 758 O O . ASN A 1 95 ? 38.020 -5.997 -62.262 1.00 52.59 95 ASN A O 1
#

Sequence (95 aa):
MVEALLNQILEKLVELQSEIDQMKTKLATKEDLAAVATKGDLISIQQAILETNRIVKNIELNQERHERILDVLSKRSIEHEARYQRLTASAVKEN

pLDDT: mean 92.58, std 8.16, range [52.59, 98.56]